Protein AF-A0A6N8R8G0-F1 (afdb_monomer_lite)

InterPro domains:
  IPR007729 2-keto-3-deoxy-galactonokinase [PF05035] (3-44)
  IPR042257 2-keto-3-deoxy-galactonokinase, C-terminal domain [G3DSA:3.30.420.310] (1-50)

pLDDT: mean 93.67, std 10.0, range [51.06, 98.44]

Secondary structure (DSSP, 8-state):
-PPPEEEEE-HHHHHHHHHHHHHTT--EEEEEHHHHHHHHHHHHHHHHH-

Organism: Escherichia coli (NCBI:txid562)

Sequence (50 aa):
HQHAITLVAGTSLTARYQQAFQAMGCDVTAVAGDTAFQAGIRSIAHAVAN

Radius of gyration: 14.17 Å; chains: 1; bounding box: 26×22×42 Å

Structure (mmCIF, N/CA/C/O backbone):
data_AF-A0A6N8R8G0-F1
#
_entry.id   AF-A0A6N8R8G0-F1
#
loop_
_atom_site.group_PDB
_atom_site.id
_atom_site.type_symbol
_atom_site.label_atom_id
_atom_site.label_alt_id
_atom_site.label_comp_id
_atom_site.label_asym_id
_atom_site.label_entity_id
_atom_site.label_seq_id
_atom_site.pdbx_PDB_ins_code
_atom_site.Cartn_x
_atom_site.Cartn_y
_atom_site.Cartn_z
_atom_site.occupancy
_atom_site.B_iso_or_equiv
_atom_site.auth_seq_id
_atom_site.auth_comp_id
_atom_site.auth_asym_id
_atom_site.auth_atom_id
_atom_site.pdbx_PDB_model_num
ATOM 1 N N . HIS A 1 1 ? -16.277 13.376 -1.226 1.00 51.06 1 HIS A N 1
ATOM 2 C CA . HIS A 1 1 ? -15.973 11.943 -1.414 1.00 51.06 1 HIS A CA 1
ATOM 3 C C . HIS A 1 1 ? -14.840 11.577 -0.472 1.00 51.06 1 HIS A C 1
ATOM 5 O O . HIS A 1 1 ? -13.836 12.277 -0.477 1.00 51.06 1 HIS A O 1
ATOM 11 N N . GLN A 1 2 ? -15.021 10.576 0.386 1.00 57.66 2 GLN A N 1
ATOM 12 C CA . GLN A 1 2 ? -13.982 10.131 1.315 1.00 57.66 2 GLN A CA 1
ATOM 13 C C . GLN A 1 2 ? -13.061 9.167 0.559 1.00 57.66 2 GLN A C 1
ATOM 15 O O . GLN A 1 2 ? -13.526 8.171 0.014 1.00 57.66 2 GLN A O 1
ATOM 20 N N . HIS A 1 3 ? -11.781 9.517 0.425 1.00 64.06 3 HIS A N 1
ATOM 21 C CA . HIS A 1 3 ? -10.806 8.677 -0.270 1.00 64.06 3 HIS A CA 1
ATOM 22 C C . HIS A 1 3 ? -10.323 7.584 0.689 1.00 64.06 3 HIS A C 1
ATOM 24 O O . HIS A 1 3 ? -9.760 7.896 1.737 1.00 64.06 3 HIS A O 1
ATOM 30 N N . ALA A 1 4 ? -10.551 6.319 0.334 1.00 86.38 4 ALA A N 1
ATOM 31 C CA . ALA A 1 4 ? -10.043 5.178 1.087 1.00 86.38 4 ALA A CA 1
ATOM 32 C C . ALA A 1 4 ? -8.509 5.111 1.005 1.00 86.38 4 ALA A C 1
ATOM 34 O O . ALA A 1 4 ? -7.910 5.365 -0.046 1.00 86.38 4 ALA A O 1
ATOM 35 N N . ILE A 1 5 ? -7.867 4.745 2.111 1.00 94.62 5 ILE A N 1
ATOM 36 C CA . ILE A 1 5 ? -6.415 4.568 2.185 1.00 94.62 5 ILE A CA 1
ATOM 37 C C . ILE A 1 5 ? -6.035 3.351 1.337 1.00 94.62 5 ILE A C 1
ATOM 39 O O . ILE A 1 5 ? -6.588 2.268 1.514 1.00 94.62 5 ILE A O 1
ATOM 43 N N . THR A 1 6 ? -5.066 3.496 0.431 1.00 96.69 6 THR A N 1
ATOM 44 C CA . THR A 1 6 ? -4.478 2.338 -0.259 1.00 96.69 6 THR A CA 1
ATOM 45 C C . THR A 1 6 ? -3.312 1.805 0.565 1.00 96.69 6 THR A C 1
ATOM 47 O O . THR A 1 6 ? -2.289 2.473 0.703 1.00 96.69 6 THR A O 1
ATOM 50 N N . LEU A 1 7 ? -3.465 0.606 1.123 1.00 97.06 7 LEU A N 1
ATOM 51 C CA . LEU A 1 7 ? -2.439 -0.058 1.921 1.00 97.06 7 LEU A CA 1
ATOM 52 C C . LEU A 1 7 ? -1.675 -1.058 1.053 1.00 97.06 7 LEU A C 1
ATOM 54 O O . LEU A 1 7 ? -2.202 -2.113 0.705 1.00 97.06 7 LEU A O 1
ATOM 58 N N . VAL A 1 8 ? -0.426 -0.729 0.724 1.00 97.94 8 VAL A N 1
ATOM 59 C CA . VAL A 1 8 ? 0.463 -1.591 -0.066 1.00 97.94 8 VAL A CA 1
ATOM 60 C C . VAL A 1 8 ? 1.433 -2.301 0.870 1.00 97.94 8 VAL A C 1
ATOM 62 O O . VAL A 1 8 ? 2.337 -1.674 1.421 1.00 97.94 8 VAL A O 1
ATOM 65 N N . ALA A 1 9 ? 1.238 -3.600 1.084 1.00 98.19 9 ALA A N 1
ATOM 66 C CA . ALA A 1 9 ? 2.067 -4.374 2.004 1.00 98.19 9 ALA A CA 1
ATOM 67 C C . ALA A 1 9 ? 1.995 -5.886 1.729 1.00 98.19 9 ALA A C 1
ATOM 69 O O . ALA A 1 9 ? 1.196 -6.365 0.926 1.00 98.19 9 ALA A O 1
ATOM 70 N N . GLY A 1 10 ? 2.837 -6.654 2.428 1.00 97.56 10 GLY A N 1
ATOM 71 C CA . GLY A 1 10 ? 2.682 -8.107 2.540 1.00 97.56 10 GLY A CA 1
ATOM 72 C C . GLY A 1 10 ? 1.526 -8.490 3.475 1.00 97.56 10 GLY A C 1
ATOM 73 O O . GLY A 1 10 ? 1.062 -7.676 4.278 1.00 97.56 10 GLY A O 1
ATOM 74 N N . THR A 1 11 ? 1.079 -9.745 3.415 1.00 96.88 11 THR A N 1
ATOM 75 C CA . THR A 1 11 ? -0.149 -10.229 4.080 1.00 96.88 11 THR A CA 1
ATOM 76 C C . THR A 1 11 ? -0.187 -9.965 5.590 1.00 96.88 11 THR A C 1
ATOM 78 O O . THR A 1 11 ? -1.172 -9.442 6.105 1.00 96.88 11 THR A O 1
ATOM 81 N N . SER A 1 12 ? 0.901 -10.261 6.312 1.00 97.94 12 SER A N 1
ATOM 82 C CA . SER A 1 12 ? 0.963 -10.087 7.776 1.00 97.94 12 SER A CA 1
ATOM 83 C C . SER A 1 12 ? 0.883 -8.617 8.208 1.00 97.94 12 SER A C 1
ATOM 85 O O . SER A 1 12 ? 0.205 -8.269 9.175 1.00 97.94 12 SER A O 1
ATOM 87 N N . LEU A 1 13 ? 1.557 -7.718 7.486 1.00 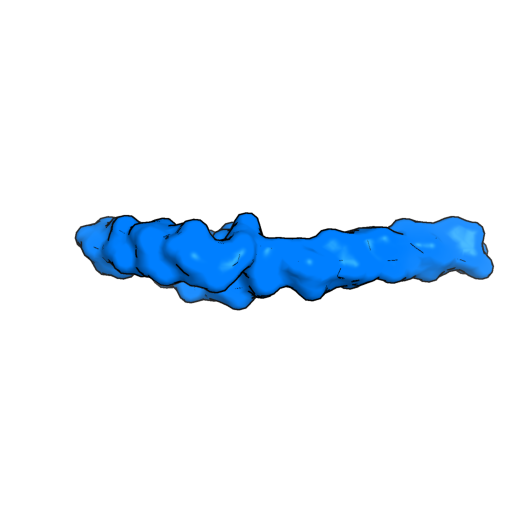97.81 13 LEU A N 1
ATOM 88 C CA . LEU A 1 13 ? 1.501 -6.286 7.781 1.00 97.81 13 LEU A CA 1
ATOM 89 C C . LEU A 1 13 ? 0.147 -5.690 7.373 1.00 97.81 13 LEU A C 1
ATOM 91 O O . LEU A 1 13 ? -0.402 -4.883 8.118 1.00 97.81 13 LEU A O 1
ATOM 95 N N . THR A 1 14 ? -0.414 -6.159 6.255 1.00 98.19 14 THR A N 1
ATOM 96 C CA . THR A 1 14 ? -1.754 -5.785 5.786 1.00 98.19 14 THR A CA 1
ATOM 97 C C . THR A 1 14 ? -2.802 -6.061 6.858 1.00 98.19 14 THR A C 1
ATOM 99 O O . THR A 1 14 ? -3.525 -5.146 7.233 1.00 98.19 14 THR A O 1
ATOM 102 N N . ALA A 1 15 ? -2.819 -7.268 7.430 1.00 97.69 15 ALA A N 1
ATOM 103 C CA . ALA A 1 15 ? -3.779 -7.633 8.472 1.00 97.69 15 ALA A CA 1
ATOM 104 C C . ALA A 1 15 ? -3.684 -6.725 9.712 1.00 97.69 15 ALA A C 1
ATOM 106 O O . ALA A 1 15 ? -4.699 -6.233 10.205 1.00 97.69 15 ALA A O 1
ATOM 107 N N . ARG A 1 16 ? -2.461 -6.448 10.189 1.00 98.31 16 ARG A N 1
ATOM 108 C CA . ARG A 1 16 ? -2.235 -5.583 11.361 1.00 98.31 16 ARG A CA 1
ATOM 109 C C . ARG A 1 16 ? -2.704 -4.149 11.122 1.00 98.31 16 ARG A C 1
ATOM 111 O O . ARG A 1 16 ? -3.351 -3.558 11.981 1.00 98.31 16 ARG A O 1
ATOM 118 N N . TYR A 1 17 ? -2.394 -3.591 9.955 1.00 97.81 17 TYR A N 1
ATOM 119 C CA . TYR A 1 17 ? -2.739 -2.205 9.651 1.00 97.81 17 TYR A CA 1
ATOM 120 C C . TYR A 1 17 ? -4.206 -2.046 9.250 1.00 97.81 17 TYR A C 1
ATOM 122 O O . TYR A 1 17 ? -4.814 -1.050 9.621 1.00 97.81 17 TYR A O 1
ATOM 130 N N . GLN A 1 18 ? -4.816 -3.035 8.591 1.00 96.31 18 GLN A N 1
ATOM 131 C CA . GLN A 1 18 ? -6.263 -3.042 8.365 1.00 96.31 18 GLN A CA 1
ATOM 132 C C . GLN A 1 18 ? -7.033 -2.992 9.685 1.00 96.31 18 GLN A C 1
ATOM 134 O O . GLN A 1 18 ? -7.941 -2.178 9.808 1.00 96.31 18 GLN A O 1
ATOM 139 N N . GLN A 1 19 ? -6.634 -3.784 10.687 1.00 96.62 19 GLN A N 1
ATOM 140 C CA . GLN A 1 19 ? -7.246 -3.718 12.019 1.00 96.62 19 GLN A CA 1
ATOM 141 C C . GLN A 1 19 ? -7.088 -2.332 12.658 1.00 96.62 19 GLN A C 1
ATOM 143 O O . GLN A 1 19 ? -8.058 -1.786 13.179 1.00 96.62 19 GLN A O 1
ATOM 148 N N . ALA A 1 20 ? -5.893 -1.738 12.582 1.00 97.38 20 ALA A N 1
ATOM 149 C CA . ALA A 1 20 ? -5.648 -0.404 13.129 1.00 97.38 20 ALA A CA 1
ATOM 150 C C . ALA A 1 20 ? -6.525 0.669 12.459 1.00 97.38 20 ALA A C 1
ATOM 152 O O . ALA A 1 20 ? -7.150 1.474 13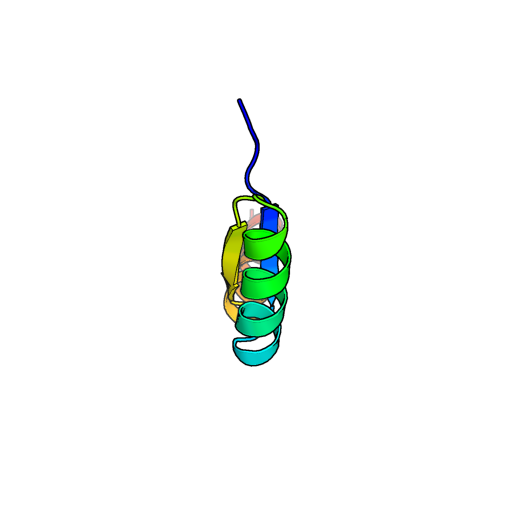.144 1.00 97.38 20 ALA A O 1
ATOM 153 N N . PHE A 1 21 ? -6.627 0.657 11.129 1.00 95.50 21 PHE A N 1
ATOM 154 C CA . PHE A 1 21 ? -7.439 1.628 10.395 1.00 95.50 21 PHE A CA 1
ATOM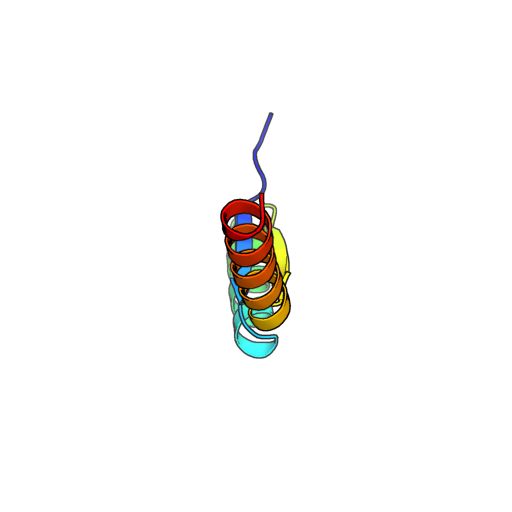 155 C C . PHE A 1 21 ? -8.942 1.423 10.597 1.00 95.50 21 PHE A C 1
ATOM 157 O O . PHE A 1 21 ? -9.669 2.401 10.761 1.00 95.50 21 PHE A O 1
ATOM 164 N N . GLN A 1 22 ? -9.403 0.173 10.668 1.00 93.50 22 GLN A N 1
ATOM 165 C CA . GLN A 1 22 ? -10.792 -0.141 11.004 1.00 93.50 22 GLN A CA 1
ATOM 166 C C . GLN A 1 22 ? -11.162 0.378 12.397 1.00 93.50 22 GLN A C 1
ATOM 168 O O . GLN A 1 22 ? -12.218 0.987 12.556 1.00 93.50 22 GLN A O 1
ATOM 173 N N . ALA A 1 23 ? -10.275 0.225 13.387 1.00 96.25 23 ALA A N 1
ATOM 174 C CA . ALA A 1 23 ? -10.479 0.771 14.731 1.00 96.25 23 ALA A CA 1
ATOM 175 C C . ALA A 1 23 ? -10.583 2.311 14.749 1.00 96.25 23 ALA A C 1
ATOM 177 O O . ALA A 1 23 ? -11.173 2.879 15.665 1.00 96.25 23 ALA A O 1
ATOM 178 N N . MET A 1 24 ? -10.045 2.983 13.728 1.00 93.38 24 MET A N 1
ATOM 179 C CA . MET A 1 24 ? -10.121 4.435 13.540 1.00 93.38 24 MET A CA 1
ATOM 180 C C . MET A 1 24 ? -11.258 4.874 12.599 1.00 93.38 24 MET A C 1
ATOM 182 O O . MET A 1 24 ? -11.353 6.058 12.280 1.00 93.38 24 MET A O 1
ATOM 186 N N . GLY A 1 25 ? -12.099 3.948 12.120 1.00 93.44 25 GLY A N 1
ATOM 187 C CA . GLY A 1 25 ? -13.181 4.248 11.173 1.00 93.44 25 GLY A CA 1
ATOM 188 C C . GLY A 1 25 ? -12.691 4.676 9.785 1.00 93.44 25 GLY A C 1
ATOM 189 O O . GLY A 1 25 ? -13.376 5.423 9.090 1.00 93.44 25 GLY A O 1
ATOM 190 N N . CYS A 1 26 ? -11.488 4.250 9.396 1.00 92.94 26 CYS A N 1
ATOM 191 C CA . CYS A 1 26 ? -10.900 4.549 8.096 1.00 92.94 26 CYS A CA 1
ATOM 192 C C . CYS A 1 26 ? -11.095 3.377 7.131 1.00 92.94 26 CYS A C 1
ATOM 194 O O . CYS A 1 26 ? -10.703 2.246 7.427 1.00 92.94 26 CYS A O 1
ATOM 196 N N . ASP A 1 27 ? -11.621 3.669 5.943 1.00 93.56 27 ASP A N 1
ATOM 197 C CA . ASP A 1 27 ? -11.698 2.695 4.859 1.00 93.56 27 ASP A CA 1
ATOM 198 C C . ASP A 1 27 ? -10.317 2.444 4.255 1.00 93.56 27 ASP A C 1
ATOM 200 O O . ASP A 1 27 ? -9.559 3.376 3.964 1.00 93.56 27 ASP A O 1
ATOM 204 N N . VAL A 1 28 ? -10.005 1.167 4.031 1.00 95.12 28 VAL A N 1
ATOM 205 C CA . VAL A 1 28 ? -8.722 0.721 3.485 1.00 95.12 28 VAL A CA 1
ATOM 206 C C . VAL A 1 28 ? -8.946 -0.242 2.334 1.00 95.12 28 VAL A C 1
ATOM 208 O O . VAL A 1 28 ? -9.640 -1.246 2.475 1.00 95.12 28 VAL A O 1
ATOM 211 N N . THR A 1 29 ? -8.271 0.014 1.219 1.00 95.69 29 THR A N 1
ATOM 212 C CA . THR A 1 29 ? -8.114 -0.944 0.123 1.00 95.69 29 THR A CA 1
ATOM 213 C C . THR A 1 29 ? -6.704 -1.514 0.171 1.00 95.69 29 THR A C 1
ATOM 215 O O . THR A 1 29 ? -5.727 -0.774 0.068 1.00 95.69 29 THR A O 1
ATOM 218 N N . ALA A 1 30 ? -6.581 -2.827 0.351 1.00 96.00 30 ALA A N 1
ATOM 219 C CA . ALA A 1 30 ? -5.284 -3.490 0.377 1.00 96.00 30 ALA A CA 1
ATOM 220 C C . ALA A 1 30 ? -4.823 -3.871 -1.034 1.00 96.00 30 ALA A C 1
ATOM 222 O O . ALA A 1 30 ? -5.602 -4.391 -1.832 1.00 96.00 30 ALA A O 1
ATOM 223 N N . VAL A 1 31 ? -3.536 -3.670 -1.307 1.00 97.69 31 VAL A N 1
ATOM 224 C CA . VAL A 1 31 ? -2.861 -4.140 -2.520 1.00 97.69 31 VAL A CA 1
ATOM 225 C C . VAL A 1 31 ? -1.631 -4.936 -2.100 1.00 97.69 31 VAL A C 1
ATOM 227 O O . VAL A 1 31 ? -0.830 -4.479 -1.283 1.00 97.69 31 VAL A O 1
ATOM 230 N N . ALA A 1 32 ? -1.466 -6.134 -2.661 1.00 98.00 32 ALA A N 1
ATOM 231 C CA . ALA A 1 32 ? -0.285 -6.945 -2.401 1.00 98.00 32 ALA A CA 1
ATOM 232 C C . ALA A 1 32 ? 0.976 -6.222 -2.897 1.00 98.00 32 ALA A C 1
ATOM 234 O O . ALA A 1 32 ? 1.043 -5.803 -4.057 1.00 98.00 32 ALA A O 1
ATOM 235 N N . GLY A 1 33 ? 1.977 -6.097 -2.021 1.00 97.81 33 GLY A N 1
ATOM 236 C CA . GLY A 1 33 ? 3.221 -5.380 -2.321 1.00 97.81 33 GLY A CA 1
ATOM 237 C C . GLY A 1 33 ? 3.929 -5.891 -3.577 1.00 97.81 33 GLY A C 1
ATOM 238 O O . GLY A 1 33 ? 4.291 -5.094 -4.441 1.00 97.81 33 GLY A O 1
ATOM 239 N N . ASP A 1 34 ? 4.035 -7.211 -3.731 1.00 98.12 34 ASP A N 1
ATOM 240 C CA . ASP A 1 34 ? 4.698 -7.825 -4.887 1.00 98.12 34 ASP A CA 1
ATOM 241 C C . ASP A 1 34 ? 3.964 -7.516 -6.198 1.00 98.12 34 ASP A C 1
ATOM 243 O O . ASP A 1 34 ? 4.586 -7.194 -7.211 1.00 98.12 34 ASP A O 1
ATOM 247 N N . THR A 1 35 ? 2.627 -7.546 -6.178 1.00 97.88 35 THR A N 1
ATOM 248 C CA . THR A 1 35 ? 1.799 -7.195 -7.339 1.00 97.88 35 THR A CA 1
ATOM 249 C C . THR A 1 35 ? 1.959 -5.723 -7.708 1.00 97.88 35 THR A C 1
ATOM 251 O O . THR A 1 35 ? 2.146 -5.409 -8.884 1.00 97.88 35 THR A O 1
ATOM 254 N N . ALA A 1 36 ? 1.930 -4.822 -6.721 1.00 98.00 36 ALA A N 1
ATOM 255 C CA . ALA A 1 36 ? 2.135 -3.393 -6.948 1.00 98.00 36 ALA A CA 1
ATOM 256 C C . ALA A 1 36 ? 3.526 -3.110 -7.537 1.00 98.00 36 ALA A C 1
ATOM 258 O O . ALA A 1 36 ? 3.651 -2.352 -8.501 1.00 98.00 36 ALA A O 1
ATOM 259 N N . PHE A 1 37 ? 4.560 -3.769 -7.011 1.00 97.94 37 PHE A N 1
ATOM 260 C CA . PHE A 1 37 ? 5.926 -3.633 -7.506 1.00 97.94 37 PHE A CA 1
ATOM 261 C C . PHE A 1 37 ? 6.054 -4.095 -8.964 1.00 97.94 37 PHE A C 1
ATOM 263 O O . PHE A 1 37 ? 6.540 -3.346 -9.814 1.00 97.94 37 PHE A O 1
ATOM 270 N N . GLN A 1 38 ? 5.556 -5.292 -9.287 1.00 98.44 38 GLN A N 1
ATOM 271 C CA . GLN A 1 38 ? 5.602 -5.821 -10.655 1.00 98.44 38 GLN A CA 1
ATOM 272 C C . GLN A 1 38 ? 4.816 -4.958 -11.647 1.00 98.44 38 GLN A C 1
ATOM 274 O O . GLN A 1 38 ? 5.268 -4.756 -12.777 1.00 98.44 38 GLN A O 1
ATOM 279 N N . ALA A 1 39 ? 3.657 -4.435 -11.240 1.00 97.94 39 ALA A N 1
ATOM 280 C CA . ALA A 1 39 ? 2.881 -3.510 -12.059 1.00 97.94 39 A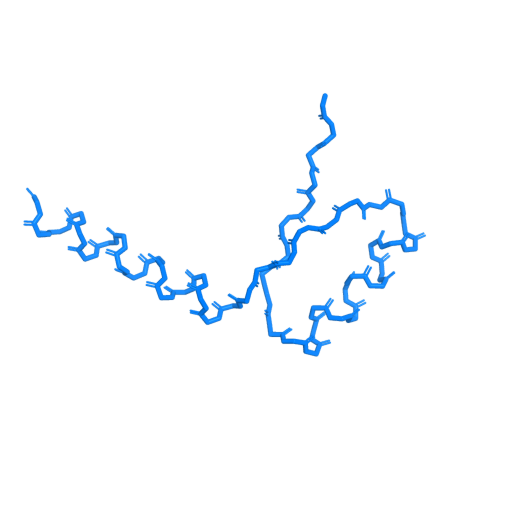LA A CA 1
ATOM 281 C C . ALA A 1 39 ? 3.671 -2.222 -12.352 1.00 97.94 39 ALA A C 1
ATOM 283 O O . ALA A 1 39 ? 3.693 -1.767 -13.497 1.00 97.94 39 ALA A O 1
ATOM 284 N N . GLY A 1 40 ? 4.382 -1.684 -11.355 1.00 97.50 40 GLY A N 1
ATOM 285 C CA . GLY A 1 40 ? 5.260 -0.524 -11.519 1.00 97.50 40 GLY A CA 1
ATOM 286 C C . GLY A 1 40 ? 6.393 -0.770 -12.519 1.00 97.50 40 GLY A C 1
ATOM 287 O O . GLY A 1 40 ? 6.555 0.002 -13.464 1.00 97.50 40 GLY A O 1
ATOM 288 N N . ILE A 1 41 ? 7.124 -1.882 -12.376 1.00 98.25 41 ILE A N 1
ATOM 289 C CA 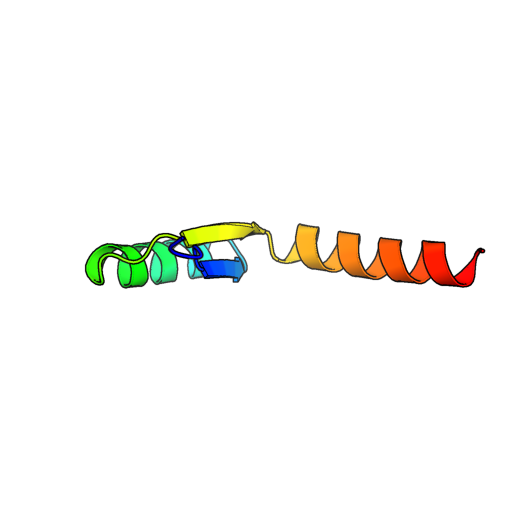. ILE A 1 41 ? 8.190 -2.265 -13.320 1.00 98.25 41 ILE A CA 1
ATOM 290 C C . ILE A 1 41 ? 7.641 -2.407 -14.742 1.00 98.25 41 ILE A C 1
ATOM 292 O O . ILE A 1 41 ? 8.231 -1.892 -15.692 1.00 98.25 41 ILE A O 1
ATOM 296 N N . ARG A 1 42 ? 6.485 -3.061 -14.896 1.00 97.94 42 ARG A N 1
ATOM 297 C CA . ARG A 1 42 ? 5.838 -3.243 -16.201 1.00 97.94 42 ARG A CA 1
ATOM 298 C C . ARG A 1 42 ? 5.456 -1.914 -16.847 1.00 97.94 42 ARG A C 1
ATOM 300 O O . ARG A 1 42 ? 5.648 -1.761 -18.048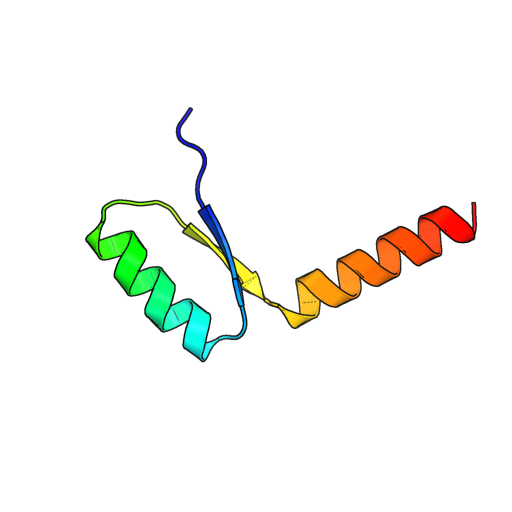 1.00 97.94 42 ARG A O 1
ATOM 307 N N . SER A 1 43 ? 4.941 -0.970 -16.061 1.00 97.56 43 SER A N 1
ATOM 308 C CA . SER A 1 43 ? 4.583 0.369 -16.538 1.00 97.56 43 SER A CA 1
ATOM 309 C C . SER A 1 43 ? 5.798 1.103 -17.113 1.00 97.56 43 SER A C 1
ATOM 311 O O . SER A 1 43 ? 5.734 1.637 -18.218 1.00 97.56 43 SER A O 1
ATOM 313 N N . ILE A 1 44 ? 6.937 1.047 -16.416 1.00 97.06 44 ILE A N 1
ATOM 314 C CA . ILE A 1 44 ? 8.186 1.669 -16.878 1.00 97.06 44 ILE A CA 1
ATOM 315 C C . ILE A 1 44 ? 8.707 0.976 -18.138 1.00 97.06 44 ILE A C 1
ATOM 317 O O . ILE A 1 44 ? 9.039 1.649 -19.106 1.00 97.06 44 ILE A O 1
ATOM 321 N N . ALA A 1 45 ? 8.744 -0.358 -18.158 1.00 96.88 45 ALA A N 1
ATOM 322 C CA . ALA A 1 45 ? 9.185 -1.105 -19.334 1.00 96.88 45 ALA A CA 1
ATOM 323 C C . ALA A 1 45 ? 8.331 -0.776 -20.570 1.00 96.88 45 ALA A C 1
ATOM 325 O O . ALA A 1 45 ? 8.872 -0.570 -21.652 1.00 96.88 45 ALA A O 1
ATOM 326 N N . HIS A 1 46 ? 7.011 -0.668 -20.395 1.00 97.00 46 HIS A N 1
ATOM 327 C CA . HIS A 1 46 ? 6.101 -0.244 -21.455 1.00 97.00 46 HIS A CA 1
ATOM 328 C C . HIS A 1 46 ? 6.384 1.192 -21.914 1.00 97.00 46 HIS A C 1
ATOM 330 O O . HIS A 1 46 ? 6.404 1.454 -23.109 1.00 97.00 46 HIS A O 1
ATOM 336 N N . ALA A 1 47 ? 6.620 2.120 -20.983 1.00 97.00 47 ALA A N 1
ATOM 337 C CA . ALA A 1 47 ? 6.938 3.509 -21.309 1.00 97.00 47 ALA A CA 1
ATOM 338 C C . ALA A 1 47 ? 8.300 3.682 -22.006 1.00 97.00 47 ALA A C 1
ATOM 340 O O . ALA A 1 47 ? 8.478 4.656 -22.719 1.00 97.00 47 ALA A O 1
ATOM 341 N N . VAL A 1 48 ? 9.250 2.766 -21.788 1.00 95.69 48 VAL A N 1
ATOM 342 C CA . VAL A 1 48 ? 10.576 2.776 -22.434 1.00 95.69 48 VAL A CA 1
ATOM 343 C C . VAL A 1 48 ? 10.558 2.099 -23.808 1.00 95.69 48 VAL A C 1
ATOM 345 O O . VAL A 1 48 ? 11.367 2.436 -24.667 1.00 95.69 48 VAL A O 1
ATOM 348 N N . ALA A 1 49 ? 9.678 1.118 -24.014 1.00 92.06 49 ALA A N 1
ATOM 349 C CA . ALA A 1 49 ? 9.552 0.401 -25.283 1.00 92.06 49 ALA A CA 1
ATOM 350 C C . ALA A 1 49 ? 8.712 1.146 -26.341 1.00 92.06 49 ALA A C 1
ATOM 352 O O . ALA A 1 49 ? 8.692 0.714 -27.494 1.00 92.06 49 ALA A O 1
ATOM 353 N N . ASN A 1 50 ? 8.030 2.225 -25.943 1.00 73.12 50 ASN A N 1
ATOM 354 C CA . ASN A 1 50 ? 7.271 3.142 -26.801 1.00 73.12 50 ASN A CA 1
ATOM 355 C C . ASN A 1 50 ? 8.025 4.457 -27.006 1.00 73.12 50 ASN A C 1
ATOM 357 O O . ASN A 1 50 ? 7.798 5.080 -28.066 1.00 73.12 50 ASN A O 1
#

Foldseek 3Di:
DQDAAEAEEADVVCVVVVVVCVVVVGHYDYDYNVVVVVVVVVVVVVVVVD